Protein AF-J9YW61-F1 (afdb_monomer_lite)

Radius of gyration: 12.44 Å; chains: 1; bounding box: 26×19×34 Å

Foldseek 3Di:
DAPVPDPWDWDDDVQKIWTGDPPGTQWMWGADLVQETADTDGDPVNPPNCPRVVRQVVSCVVSVHHHDYDPPDDPVRCVVVVND

Sequence (84 aa):
MNLDQLNYQTVETDGVITFKNENTTLGFIRFDDKGEVEYIFVNPIFRKKGLAKKLLKITEEKLGKKLIPQEPISPLGRKLFHLN

Structure (mmCIF, N/CA/C/O backbone):
data_AF-J9YW61-F1
#
_entry.id   AF-J9YW61-F1
#
loop_
_atom_site.group_PDB
_atom_site.id
_atom_site.type_symbol
_atom_site.label_atom_id
_atom_site.label_alt_id
_atom_site.label_comp_id
_atom_site.label_asym_id
_atom_site.label_entity_id
_atom_site.label_seq_id
_atom_site.pdbx_PDB_ins_code
_atom_site.Cartn_x
_atom_site.Cartn_y
_atom_site.Cartn_z
_atom_site.occupancy
_atom_site.B_iso_or_equiv
_atom_site.auth_seq_id
_atom_site.auth_comp_id
_atom_site.auth_asy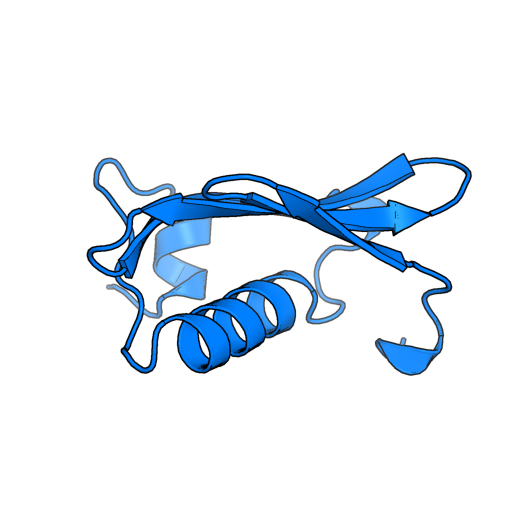m_id
_atom_site.auth_atom_id
_atom_site.pdbx_PDB_model_num
ATOM 1 N N . MET A 1 1 ? 13.470 6.856 -11.441 1.00 51.91 1 MET A N 1
ATOM 2 C CA . MET A 1 1 ? 12.401 6.140 -12.166 1.00 51.91 1 MET A CA 1
ATOM 3 C C . MET A 1 1 ? 11.078 6.667 -11.648 1.00 51.91 1 MET A C 1
ATOM 5 O O . MET A 1 1 ? 10.837 6.552 -10.450 1.00 51.91 1 MET A O 1
ATOM 9 N N . ASN A 1 2 ? 10.311 7.332 -12.507 1.00 60.59 2 ASN A N 1
ATOM 10 C CA . ASN A 1 2 ? 8.998 7.866 -12.152 1.00 60.59 2 ASN A CA 1
ATOM 11 C C . ASN A 1 2 ? 7.985 6.700 -12.091 1.00 60.59 2 ASN A C 1
ATOM 13 O O . ASN A 1 2 ? 8.126 5.739 -12.849 1.00 60.59 2 ASN A O 1
ATOM 17 N N . LEU A 1 3 ? 7.004 6.757 -11.184 1.00 62.56 3 LEU A N 1
ATOM 18 C CA . LEU A 1 3 ? 5.899 5.789 -11.118 1.00 62.56 3 LEU A CA 1
ATOM 19 C C . LEU A 1 3 ? 5.174 5.682 -12.463 1.00 62.56 3 LEU A C 1
ATOM 21 O O . LEU A 1 3 ? 4.781 4.585 -12.842 1.00 62.56 3 LEU A O 1
ATOM 25 N N . ASP A 1 4 ? 5.100 6.794 -13.195 1.00 64.50 4 ASP A N 1
ATOM 26 C CA . ASP A 1 4 ? 4.443 6.909 -14.502 1.00 64.50 4 ASP A CA 1
ATOM 27 C C . ASP A 1 4 ? 5.102 6.054 -15.601 1.00 64.50 4 ASP A C 1
ATOM 29 O O . ASP A 1 4 ? 4.519 5.842 -16.656 1.00 64.50 4 ASP A O 1
ATOM 33 N N . GLN A 1 5 ? 6.317 5.541 -15.366 1.00 73.94 5 GLN A N 1
ATOM 34 C CA . GLN A 1 5 ? 7.015 4.640 -16.296 1.00 73.94 5 GLN A CA 1
ATOM 35 C C . GLN A 1 5 ? 6.773 3.157 -15.992 1.00 73.94 5 GLN A C 1
ATOM 37 O O . GLN A 1 5 ? 7.247 2.286 -16.723 1.00 73.94 5 GLN A O 1
ATOM 42 N N . LEU A 1 6 ? 6.113 2.839 -14.877 1.00 80.38 6 LEU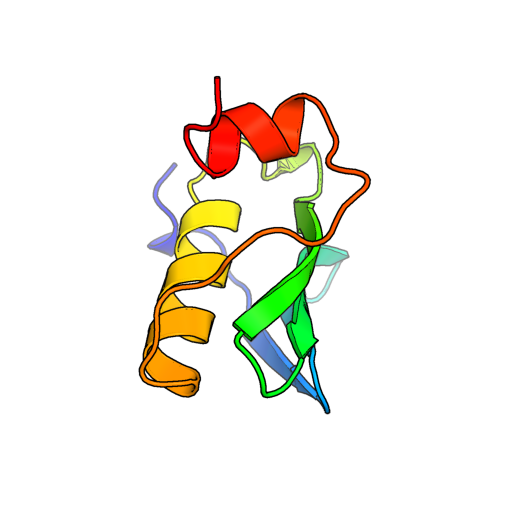 A N 1
ATOM 43 C CA . LEU A 1 6 ? 5.747 1.469 -14.556 1.00 80.38 6 LEU A CA 1
ATOM 44 C C . LEU A 1 6 ? 4.406 1.183 -15.231 1.00 80.38 6 LEU A C 1
ATOM 46 O O . LEU A 1 6 ? 3.366 1.625 -14.760 1.00 80.38 6 LEU A O 1
ATOM 50 N N . ASN A 1 7 ? 4.429 0.419 -16.320 1.00 89.06 7 ASN A N 1
ATOM 51 C CA . ASN A 1 7 ? 3.209 -0.092 -16.939 1.00 89.06 7 ASN A CA 1
ATOM 52 C C . ASN A 1 7 ? 2.609 -1.164 -16.019 1.00 89.06 7 ASN A C 1
ATOM 54 O O . ASN A 1 7 ? 3.018 -2.327 -16.060 1.00 89.06 7 ASN A O 1
ATOM 58 N N . TYR A 1 8 ? 1.694 -0.762 -15.139 1.00 93.81 8 TYR A N 1
ATOM 59 C CA . TYR A 1 8 ? 0.929 -1.651 -14.270 1.00 93.81 8 TYR A CA 1
ATOM 60 C C . TYR A 1 8 ? -0.542 -1.250 -14.261 1.00 93.81 8 TYR A C 1
ATOM 62 O O . TYR A 1 8 ? -0.902 -0.100 -14.491 1.00 93.81 8 TYR A O 1
ATOM 70 N N . GLN A 1 9 ? -1.384 -2.222 -13.949 1.00 95.12 9 GLN A N 1
ATOM 71 C CA . GLN A 1 9 ? -2.794 -2.035 -13.658 1.00 95.12 9 GLN A CA 1
ATOM 72 C C . GLN A 1 9 ? -3.034 -2.151 -12.154 1.00 95.12 9 GLN A C 1
ATOM 74 O O . GLN A 1 9 ? -2.301 -2.844 -11.436 1.00 95.12 9 GLN A O 1
ATOM 79 N N . THR A 1 10 ? -4.082 -1.476 -11.694 1.00 96.94 10 THR A N 1
ATOM 80 C CA . THR A 1 10 ? -4.581 -1.604 -10.326 1.00 96.94 10 THR A CA 1
ATOM 81 C C . THR A 1 10 ? -5.745 -2.580 -10.337 1.00 96.94 10 THR A C 1
ATOM 83 O O . THR A 1 10 ? -6.698 -2.391 -11.087 1.00 96.94 10 THR A O 1
ATOM 86 N N . VAL A 1 11 ? -5.649 -3.629 -9.529 1.00 97.31 11 VAL A N 1
ATOM 87 C CA . VAL A 1 11 ? -6.729 -4.588 -9.297 1.00 97.31 11 VAL A CA 1
ATOM 88 C C . VAL A 1 11 ? -7.153 -4.465 -7.850 1.00 97.31 11 VAL A C 1
ATOM 90 O O . VAL A 1 11 ? -6.312 -4.471 -6.952 1.00 97.31 11 VAL A O 1
ATOM 93 N N . GLU A 1 12 ? -8.454 -4.362 -7.644 1.00 96.75 12 GLU A N 1
ATOM 94 C CA . GLU A 1 12 ? -9.055 -4.232 -6.331 1.00 96.75 12 GLU A CA 1
ATOM 95 C C . GLU A 1 12 ? -9.990 -5.412 -6.079 1.00 96.75 12 GLU A C 1
ATOM 97 O O . GLU A 1 12 ? -10.807 -5.772 -6.927 1.00 96.75 12 GLU A O 1
ATOM 102 N N . THR A 1 13 ? -9.833 -6.024 -4.914 1.00 94.56 13 THR A N 1
ATOM 103 C CA . THR A 1 13 ? -10.710 -7.063 -4.377 1.00 94.56 13 THR A CA 1
ATOM 104 C C . THR A 1 13 ? -11.055 -6.708 -2.937 1.00 94.56 13 THR A C 1
ATOM 106 O O . THR A 1 13 ? -10.515 -5.748 -2.387 1.00 94.56 13 THR A O 1
ATOM 109 N N . ASP A 1 14 ? -11.932 -7.488 -2.312 1.00 92.88 14 ASP A N 1
ATOM 110 C CA . ASP A 1 14 ? -12.337 -7.247 -0.929 1.00 92.88 14 ASP A CA 1
ATOM 111 C C . ASP A 1 14 ? -11.121 -7.147 0.014 1.00 92.88 14 ASP A C 1
ATOM 113 O O . ASP A 1 14 ? -10.290 -8.060 0.075 1.00 92.88 14 ASP A O 1
ATOM 117 N N . GLY A 1 15 ? -10.966 -5.982 0.649 1.00 95.81 15 GLY A N 1
ATOM 118 C CA . GLY A 1 15 ? -9.850 -5.641 1.536 1.00 95.81 15 GLY A CA 1
ATOM 119 C C . GLY A 1 15 ? -8.445 -5.631 0.914 1.00 95.81 15 GLY A C 1
ATOM 120 O O . GLY A 1 15 ? -7.471 -5.590 1.662 1.00 95.81 15 GLY A O 1
ATOM 121 N N . VAL A 1 16 ? -8.275 -5.697 -0.416 1.00 98.12 16 VAL A N 1
ATOM 122 C CA . VAL A 1 16 ? -6.940 -5.749 -1.051 1.00 98.12 16 VAL A CA 1
ATOM 123 C C . VAL A 1 16 ? -6.860 -4.890 -2.309 1.00 98.12 16 VAL A C 1
ATOM 125 O O . VAL A 1 16 ? -7.626 -5.065 -3.254 1.00 98.12 16 VAL A O 1
ATOM 128 N N . ILE A 1 17 ? -5.836 -4.035 -2.383 1.00 98.38 17 ILE A N 1
ATOM 129 C CA . ILE A 1 17 ? -5.464 -3.325 -3.613 1.00 98.38 17 ILE A CA 1
ATOM 130 C C . ILE A 1 17 ? -4.096 -3.809 -4.087 1.00 98.38 17 ILE A C 1
ATOM 132 O O . ILE A 1 17 ? -3.113 -3.783 -3.347 1.00 98.38 17 ILE A O 1
ATOM 136 N N . THR A 1 18 ? -4.026 -4.227 -5.348 1.00 98.38 18 THR A N 1
ATOM 137 C C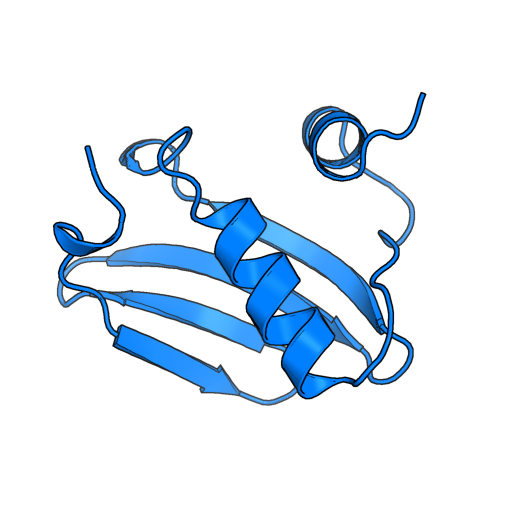A . THR A 1 18 ? -2.842 -4.818 -5.975 1.00 98.38 18 THR A CA 1
ATOM 138 C C . THR A 1 18 ? -2.410 -4.021 -7.197 1.00 98.38 18 THR A C 1
ATOM 140 O O . THR A 1 18 ? -3.193 -3.776 -8.110 1.00 98.38 18 THR A O 1
ATOM 143 N N . PHE A 1 19 ? -1.123 -3.699 -7.270 1.00 97.69 19 PHE A N 1
ATOM 144 C CA . PHE A 1 19 ? -0.458 -3.260 -8.491 1.00 97.69 19 PHE A CA 1
ATOM 145 C C . PHE A 1 19 ? 0.202 -4.459 -9.164 1.00 97.69 19 PHE A C 1
ATOM 147 O O . PHE A 1 19 ? 1.104 -5.081 -8.596 1.00 97.69 19 PHE A O 1
ATOM 154 N N . LYS A 1 20 ? -0.213 -4.775 -10.389 1.00 96.81 20 LYS A N 1
ATOM 155 C CA . LYS A 1 20 ? 0.346 -5.881 -11.179 1.00 96.81 20 LYS A CA 1
ATOM 156 C C . LYS A 1 20 ? 0.518 -5.491 -12.638 1.00 96.81 20 LYS A C 1
ATOM 158 O O . LYS A 1 20 ? -0.188 -4.623 -13.135 1.00 96.81 20 LYS A O 1
ATOM 163 N N . ASN A 1 21 ? 1.431 -6.147 -13.332 1.00 94.88 21 ASN A N 1
ATOM 164 C CA . ASN A 1 21 ? 1.522 -6.099 -14.789 1.00 94.88 21 ASN A CA 1
ATOM 165 C C . ASN A 1 21 ? 1.333 -7.508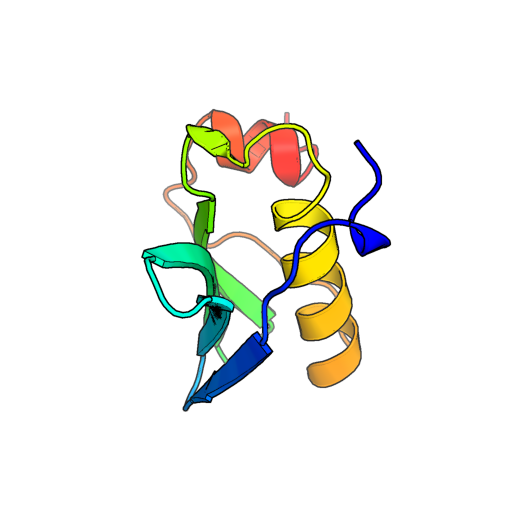 -15.369 1.00 94.88 21 ASN A C 1
ATOM 167 O O . ASN A 1 21 ? 0.915 -8.418 -14.651 1.00 94.88 21 ASN A O 1
ATOM 171 N N . GLU A 1 22 ? 1.605 -7.682 -16.661 1.00 94.25 22 GLU A N 1
ATOM 172 C CA . GLU A 1 22 ? 1.473 -8.976 -17.348 1.00 94.25 22 GLU A CA 1
ATOM 173 C C . GLU A 1 22 ? 2.382 -10.062 -16.757 1.00 94.25 22 GLU A C 1
ATOM 175 O O . GLU A 1 22 ? 2.038 -11.239 -16.781 1.00 94.25 22 GLU A O 1
ATOM 180 N N . ASN A 1 23 ? 3.518 -9.666 -16.179 1.00 93.06 23 ASN A N 1
ATOM 181 C CA . ASN A 1 23 ? 4.563 -10.585 -15.743 1.00 93.06 23 ASN A CA 1
ATOM 182 C C . ASN A 1 23 ? 4.520 -10.878 -14.239 1.00 93.06 23 ASN A C 1
ATOM 184 O O . ASN A 1 23 ? 4.913 -11.958 -13.806 1.00 93.06 23 ASN A O 1
ATOM 188 N N . THR A 1 24 ? 4.139 -9.901 -13.407 1.00 95.31 24 THR A N 1
ATOM 189 C CA . THR A 1 24 ? 4.261 -10.032 -11.950 1.00 95.31 24 THR A CA 1
ATOM 190 C C . THR A 1 24 ? 3.440 -9.009 -11.159 1.00 95.31 24 THR A C 1
ATOM 192 O O . THR A 1 24 ? 2.986 -7.984 -11.673 1.00 95.31 24 THR A O 1
ATOM 195 N N . THR A 1 25 ? 3.311 -9.266 -9.858 1.00 97.12 25 THR A N 1
ATOM 196 C CA . THR A 1 25 ? 2.828 -8.301 -8.868 1.00 97.12 25 THR A CA 1
ATOM 197 C C . THR A 1 25 ? 3.960 -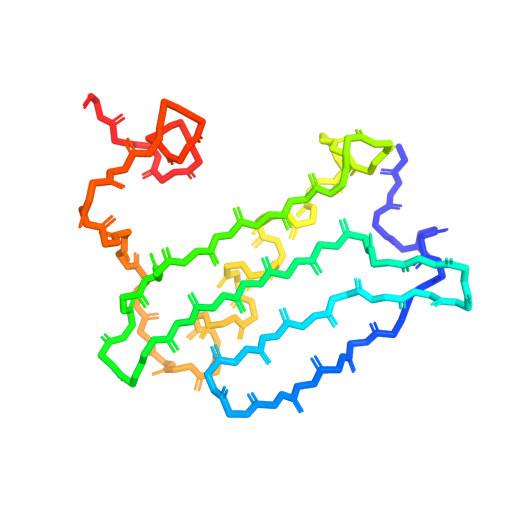7.352 -8.477 1.00 97.12 25 THR A C 1
ATOM 199 O O . THR A 1 25 ? 5.031 -7.770 -8.027 1.00 97.12 25 THR A O 1
ATOM 202 N N . LEU A 1 26 ? 3.717 -6.052 -8.623 1.00 97.50 26 LEU A N 1
ATOM 203 C CA . LEU A 1 26 ? 4.645 -4.995 -8.225 1.00 97.50 26 LEU A CA 1
ATOM 204 C C . LEU A 1 26 ? 4.544 -4.727 -6.722 1.00 97.50 26 LEU A C 1
ATOM 206 O O . LEU A 1 26 ? 5.555 -4.515 -6.052 1.00 97.50 26 LEU A O 1
ATOM 210 N N . GLY A 1 27 ? 3.329 -4.753 -6.187 1.00 97.88 27 GLY A N 1
ATOM 211 C CA . GLY A 1 27 ? 3.055 -4.596 -4.768 1.00 97.88 27 GLY A CA 1
ATOM 212 C C . GLY A 1 27 ? 1.565 -4.648 -4.482 1.00 97.88 27 GLY A C 1
ATOM 213 O O . GLY A 1 27 ? 0.754 -4.538 -5.397 1.00 97.88 27 GLY A O 1
ATOM 214 N N . PHE A 1 28 ? 1.209 -4.821 -3.221 1.00 98.50 28 PHE A N 1
ATOM 215 C CA . PHE A 1 28 ? -0.177 -4.813 -2.782 1.00 98.50 28 PHE A CA 1
ATOM 216 C C . PHE A 1 28 ? -0.286 -4.367 -1.327 1.00 98.50 28 PHE A C 1
AT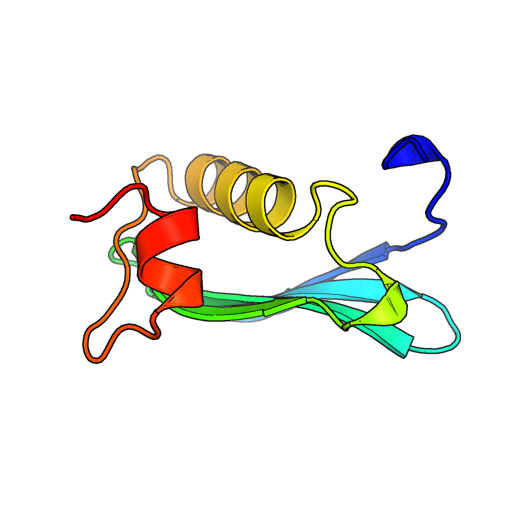OM 218 O O . PHE A 1 28 ? 0.701 -4.381 -0.583 1.00 98.50 28 PHE A O 1
ATOM 225 N N . ILE A 1 29 ? -1.490 -3.968 -0.947 1.00 98.50 29 ILE A N 1
ATOM 226 C CA . ILE A 1 29 ? -1.879 -3.623 0.415 1.00 98.50 29 ILE A CA 1
ATOM 227 C C . ILE A 1 29 ? -3.164 -4.367 0.758 1.00 98.50 29 ILE A C 1
ATOM 229 O O . ILE A 1 29 ? -4.082 -4.410 -0.058 1.00 98.50 29 ILE A O 1
ATOM 233 N N . ARG A 1 30 ? -3.199 -4.957 1.950 1.00 98.19 30 ARG A N 1
ATOM 234 C CA . ARG A 1 30 ? -4.366 -5.569 2.572 1.00 98.19 30 ARG A CA 1
ATOM 235 C C . ARG A 1 30 ? -4.765 -4.744 3.789 1.00 98.19 30 ARG A C 1
ATOM 237 O O . ARG A 1 30 ? -3.893 -4.377 4.581 1.00 98.19 30 ARG A O 1
ATOM 244 N N . PHE A 1 31 ? -6.047 -4.435 3.893 1.00 97.69 31 PHE A N 1
ATOM 245 C CA . PHE A 1 31 ? -6.604 -3.557 4.911 1.00 97.69 31 PHE A CA 1
ATOM 246 C C . PHE A 1 31 ? -8.028 -3.966 5.281 1.00 97.69 31 PHE A C 1
ATOM 248 O O . PHE A 1 31 ? -8.698 -4.654 4.511 1.00 97.69 31 PHE A O 1
ATOM 255 N N . ASP A 1 32 ? -8.485 -3.498 6.438 1.00 96.31 32 ASP A N 1
ATOM 256 C CA . ASP A 1 32 ? -9.869 -3.637 6.884 1.00 96.31 32 ASP A CA 1
ATOM 257 C C . ASP A 1 32 ? -10.667 -2.323 6.746 1.00 96.31 32 ASP A C 1
ATOM 259 O O . ASP A 1 32 ? -10.128 -1.248 6.455 1.00 96.31 32 ASP A O 1
ATOM 263 N N . ASP A 1 33 ? -11.974 -2.389 7.006 1.00 93.31 33 ASP A N 1
ATOM 264 C CA . ASP A 1 33 ? -12.875 -1.228 6.944 1.00 93.31 33 ASP A CA 1
ATOM 265 C C . ASP A 1 33 ? -12.587 -0.166 8.024 1.00 93.31 33 ASP A C 1
ATOM 267 O O . ASP A 1 33 ? -13.015 0.999 7.930 1.00 93.31 33 ASP A O 1
ATOM 271 N N . LYS A 1 34 ? -11.848 -0.538 9.074 1.00 94.75 34 LYS A N 1
ATOM 272 C CA . LYS A 1 34 ? -11.412 0.378 10.133 1.00 94.75 34 LYS A CA 1
ATOM 273 C C . LYS A 1 34 ? -10.184 1.183 9.710 1.00 94.75 34 LYS A C 1
ATOM 275 O O . LYS A 1 34 ? -9.952 2.241 10.294 1.00 94.75 34 LYS A O 1
ATOM 280 N N . GLY A 1 35 ? -9.489 0.775 8.648 1.00 94.56 35 GLY A N 1
ATOM 281 C CA . GLY A 1 35 ? -8.267 1.406 8.155 1.00 94.56 35 GLY A CA 1
ATOM 282 C C . GLY A 1 35 ? -6.995 0.812 8.756 1.00 94.56 35 GLY A C 1
ATOM 283 O O . GLY A 1 35 ? -5.938 1.446 8.689 1.00 94.56 35 GLY A O 1
ATOM 284 N N . GLU A 1 36 ? -7.077 -0.381 9.342 1.00 96.81 36 GLU A N 1
ATOM 285 C CA . GLU A 1 36 ? -5.907 -1.144 9.758 1.00 96.81 36 GLU A CA 1
ATOM 286 C C . GLU A 1 36 ? -5.258 -1.794 8.538 1.00 96.81 36 GLU A C 1
ATOM 288 O O . GLU A 1 36 ? -5.906 -2.475 7.748 1.00 96.81 36 GLU A O 1
ATOM 293 N N . VAL A 1 37 ? -3.955 -1.584 8.374 1.00 97.81 37 VAL A N 1
ATOM 294 C CA . VAL A 1 37 ? -3.155 -2.223 7.331 1.00 97.81 37 VAL A CA 1
ATOM 295 C C . VAL A 1 37 ? -2.600 -3.520 7.894 1.00 97.81 37 VAL A C 1
ATOM 297 O O . VAL A 1 37 ? -1.596 -3.515 8.609 1.00 97.81 37 VAL A O 1
ATOM 300 N N . GLU A 1 38 ? -3.256 -4.622 7.541 1.00 96.62 38 GLU A N 1
ATOM 301 C CA . GLU A 1 38 ? -2.868 -5.982 7.923 1.00 96.62 38 GLU A CA 1
ATOM 302 C C . GLU A 1 38 ? -1.539 -6.377 7.267 1.00 96.62 38 GLU A C 1
ATOM 304 O O . GLU A 1 38 ? -0.666 -6.990 7.881 1.00 96.62 38 GLU A O 1
ATOM 309 N N . TYR A 1 39 ? -1.365 -6.028 5.988 1.00 96.00 39 TYR A N 1
ATOM 310 C CA . TYR A 1 39 ? -0.160 -6.389 5.252 1.00 96.00 39 TYR A CA 1
ATOM 311 C C . TYR A 1 39 ? 0.101 -5.455 4.076 1.00 96.00 39 TYR A C 1
ATOM 313 O O . TYR A 1 39 ? -0.788 -5.154 3.285 1.00 96.00 39 TYR A O 1
ATOM 321 N N . ILE A 1 40 ? 1.353 -5.035 3.906 1.00 97.62 40 ILE A N 1
ATOM 322 C CA . ILE A 1 40 ? 1.790 -4.284 2.728 1.00 97.62 40 ILE A CA 1
ATOM 323 C C . ILE A 1 40 ? 3.102 -4.845 2.205 1.00 97.62 40 ILE A C 1
ATOM 325 O O . ILE A 1 40 ? 4.072 -5.040 2.942 1.00 97.62 40 ILE A O 1
ATOM 329 N N . PHE A 1 41 ? 3.148 -5.071 0.898 1.00 97.19 41 PHE A N 1
ATOM 330 C CA . PHE A 1 41 ? 4.308 -5.638 0.235 1.00 97.19 41 PHE A CA 1
ATOM 331 C C . PHE A 1 41 ? 4.608 -4.912 -1.071 1.00 97.19 41 PHE A C 1
ATOM 333 O O . PHE A 1 41 ? 3.720 -4.572 -1.846 1.00 97.19 41 PHE A O 1
ATOM 340 N N . VAL A 1 42 ? 5.898 -4.719 -1.338 1.00 97.38 42 VAL A N 1
ATOM 341 C CA . VAL A 1 42 ? 6.409 -4.291 -2.642 1.00 97.38 42 VAL A CA 1
ATOM 342 C C . VAL A 1 42 ? 7.527 -5.241 -3.039 1.00 97.38 42 VAL A C 1
ATOM 344 O O . VAL A 1 42 ? 8.489 -5.445 -2.279 1.00 97.38 42 VAL A O 1
ATOM 347 N N . ASN A 1 43 ? 7.407 -5.792 -4.243 1.00 96.25 43 ASN A N 1
ATOM 348 C CA . ASN A 1 43 ? 8.391 -6.688 -4.827 1.00 96.25 43 ASN A CA 1
ATOM 349 C C . ASN A 1 43 ? 9.767 -5.982 -4.868 1.00 96.25 43 ASN A C 1
ATOM 351 O O . ASN A 1 43 ? 9.837 -4.826 -5.303 1.00 96.25 43 ASN A O 1
ATOM 355 N N . PRO A 1 44 ? 10.857 -6.628 -4.393 1.00 94.94 44 PRO A N 1
ATOM 356 C CA . PRO A 1 44 ? 12.191 -6.034 -4.289 1.00 94.94 44 PRO A CA 1
ATOM 357 C C . PRO A 1 44 ? 12.657 -5.227 -5.505 1.00 94.94 44 PRO A C 1
ATOM 359 O O . PRO A 1 44 ? 13.184 -4.129 -5.326 1.00 94.94 44 PRO A O 1
ATOM 362 N N . ILE A 1 45 ? 12.392 -5.710 -6.722 1.00 93.62 45 ILE A N 1
ATOM 363 C CA . ILE A 1 45 ? 12.809 -5.073 -7.988 1.00 93.62 45 ILE A CA 1
ATOM 364 C C . ILE A 1 45 ? 12.139 -3.698 -8.192 1.00 93.62 45 ILE A C 1
ATOM 366 O O . ILE A 1 45 ? 12.660 -2.813 -8.879 1.00 93.62 45 ILE A O 1
ATOM 370 N N . PHE A 1 46 ? 10.983 -3.482 -7.563 1.00 93.31 46 PHE A N 1
ATOM 371 C CA . PHE A 1 46 ? 10.202 -2.251 -7.663 1.00 93.31 46 PHE A CA 1
ATOM 372 C C . PHE A 1 46 ? 10.257 -1.383 -6.395 1.00 93.31 46 PHE A C 1
ATOM 374 O O . PHE A 1 46 ? 9.602 -0.338 -6.325 1.00 93.31 46 PHE A O 1
ATOM 381 N N . ARG A 1 47 ? 11.057 -1.760 -5.388 1.00 92.19 47 ARG A N 1
ATOM 382 C CA . ARG A 1 47 ? 11.235 -0.958 -4.165 1.00 92.19 47 ARG A CA 1
ATOM 383 C C . ARG A 1 47 ? 11.925 0.374 -4.458 1.00 92.19 47 ARG A C 1
ATOM 385 O O . ARG A 1 47 ? 12.581 0.553 -5.477 1.00 92.19 47 ARG A O 1
ATOM 392 N N . LYS A 1 48 ? 11.761 1.326 -3.531 1.00 90.38 48 LYS A N 1
ATOM 393 C CA . LYS A 1 48 ? 12.269 2.712 -3.623 1.00 90.38 48 LYS A CA 1
ATOM 394 C C . LYS A 1 48 ? 11.722 3.528 -4.811 1.00 90.38 48 LYS A C 1
ATOM 396 O O . LYS A 1 48 ? 12.197 4.629 -5.053 1.00 90.38 48 LYS A O 1
ATOM 401 N N . LYS A 1 49 ? 10.679 3.039 -5.494 1.00 91.56 49 LYS A N 1
ATOM 402 C CA . LYS A 1 49 ? 9.965 3.750 -6.574 1.00 91.56 49 LYS A CA 1
ATOM 403 C C . LYS A 1 49 ? 8.673 4.440 -6.113 1.00 91.56 49 LYS A C 1
ATOM 405 O O . LYS A 1 49 ? 7.922 4.925 -6.936 1.00 91.56 49 LYS A O 1
ATOM 410 N N . GLY A 1 50 ? 8.376 4.455 -4.810 1.00 93.75 50 GLY A N 1
ATOM 411 C CA . GLY A 1 50 ? 7.177 5.111 -4.263 1.00 93.75 50 GLY A CA 1
ATOM 412 C C . GLY A 1 50 ? 5.890 4.271 -4.253 1.00 93.75 50 GLY A C 1
ATOM 413 O O . GLY A 1 50 ? 4.878 4.755 -3.757 1.00 93.75 50 GLY A O 1
ATOM 414 N N . LEU A 1 51 ? 5.921 3.011 -4.706 1.00 95.81 51 LEU A N 1
ATOM 415 C CA . LEU A 1 51 ? 4.727 2.149 -4.786 1.00 95.81 51 LEU A CA 1
ATOM 416 C C . LEU A 1 51 ? 4.009 1.961 -3.443 1.00 95.81 51 LEU A C 1
ATOM 418 O O . LEU A 1 51 ? 2.797 2.114 -3.389 1.00 95.81 51 LEU A O 1
ATOM 422 N N . ALA A 1 52 ? 4.742 1.706 -2.353 1.00 96.44 52 ALA A N 1
ATOM 423 C CA . ALA A 1 52 ? 4.137 1.549 -1.026 1.00 96.44 52 ALA A CA 1
ATOM 424 C C . ALA A 1 52 ? 3.392 2.818 -0.577 1.00 96.44 52 ALA A C 1
ATOM 426 O O . ALA A 1 52 ? 2.279 2.742 -0.073 1.00 96.44 52 ALA A O 1
ATOM 427 N N . LYS A 1 53 ? 3.976 4.000 -0.826 1.00 96.06 53 LYS A N 1
ATOM 428 C CA . LYS A 1 53 ? 3.333 5.286 -0.520 1.00 96.06 53 LYS A CA 1
ATOM 429 C C . LYS A 1 53 ? 2.088 5.507 -1.377 1.00 96.06 53 LYS A C 1
ATOM 431 O O . LYS A 1 53 ? 1.097 6.028 -0.882 1.00 96.06 53 LYS A O 1
ATOM 436 N N . LYS A 1 54 ? 2.131 5.104 -2.651 1.00 96.50 54 LYS A N 1
ATOM 437 C CA . LYS A 1 54 ? 0.977 5.193 -3.548 1.00 96.50 54 LYS A CA 1
ATOM 438 C C . LYS A 1 54 ? -0.148 4.255 -3.102 1.00 96.50 54 LYS A C 1
ATOM 440 O O . LYS A 1 54 ? -1.278 4.718 -3.064 1.00 96.50 54 LYS A O 1
ATOM 445 N N . LEU A 1 55 ? 0.162 3.013 -2.710 1.00 97.75 55 LEU A N 1
ATOM 446 C CA . LEU A 1 55 ? -0.802 2.059 -2.139 1.00 97.75 55 LEU A CA 1
ATOM 447 C C . LEU A 1 55 ? -1.473 2.619 -0.877 1.00 97.75 55 LEU A C 1
ATOM 449 O O . LEU A 1 55 ? -2.695 2.599 -0.784 1.00 97.75 55 LEU A O 1
ATOM 453 N N . LEU A 1 56 ? -0.697 3.182 0.056 1.00 97.62 56 LEU A N 1
ATOM 454 C CA . LEU A 1 56 ? -1.252 3.836 1.247 1.00 97.62 56 LEU A CA 1
ATOM 455 C C . LEU A 1 56 ? -2.166 5.005 0.869 1.00 97.62 56 LEU A C 1
ATOM 457 O O . LEU A 1 56 ? -3.295 5.065 1.334 1.00 97.62 56 LEU A O 1
ATOM 461 N N . LYS A 1 57 ? -1.712 5.893 -0.023 1.00 97.06 57 LYS A N 1
ATOM 462 C CA . LYS A 1 57 ? -2.482 7.070 -0.446 1.00 97.06 57 LYS A CA 1
ATOM 463 C C . LYS A 1 57 ? -3.833 6.700 -1.062 1.00 97.06 57 LYS A C 1
ATOM 465 O O . LYS A 1 57 ? -4.841 7.250 -0.643 1.00 97.06 57 LYS A O 1
ATOM 470 N N . ILE A 1 58 ? -3.864 5.775 -2.023 1.00 96.56 58 ILE A N 1
ATOM 471 C CA . ILE A 1 58 ? -5.133 5.384 -2.665 1.00 96.56 58 ILE A CA 1
ATOM 472 C C . ILE A 1 58 ? -6.076 4.681 -1.685 1.00 96.56 58 ILE A C 1
ATOM 474 O O . ILE A 1 58 ? -7.288 4.812 -1.798 1.00 96.56 58 ILE A O 1
ATOM 478 N N . THR A 1 59 ? -5.525 3.967 -0.702 1.00 97.00 59 THR A N 1
ATOM 479 C CA . THR A 1 59 ? -6.320 3.292 0.327 1.00 97.00 59 THR A CA 1
ATOM 480 C C . THR A 1 59 ? -6.886 4.305 1.332 1.00 97.00 59 THR A C 1
ATOM 482 O O . THR A 1 59 ? -8.059 4.218 1.681 1.00 97.00 59 THR A O 1
ATOM 485 N N . GLU A 1 60 ? -6.111 5.322 1.734 1.00 97.12 60 GLU A N 1
ATOM 486 C CA . GLU A 1 60 ? -6.609 6.458 2.531 1.00 97.12 60 GLU A CA 1
ATOM 487 C C . GLU A 1 60 ? -7.722 7.218 1.796 1.00 97.12 60 GLU A C 1
ATOM 489 O O . GLU A 1 60 ? -8.758 7.520 2.387 1.00 97.12 60 GLU A O 1
ATOM 494 N N . GLU A 1 61 ? -7.526 7.502 0.503 1.00 96.44 61 GLU A N 1
ATOM 495 C CA . GLU A 1 61 ? -8.522 8.160 -0.354 1.00 96.44 61 GLU A CA 1
ATOM 496 C C . GLU A 1 61 ? -9.805 7.326 -0.457 1.00 96.44 61 GLU A C 1
ATOM 498 O O . GLU A 1 61 ? -10.900 7.876 -0.361 1.00 96.44 61 GLU A O 1
ATOM 503 N N . LYS A 1 62 ? -9.679 5.999 -0.582 1.00 95.00 62 LYS A N 1
ATOM 504 C CA . LYS A 1 62 ? -10.813 5.068 -0.627 1.00 95.00 62 LYS A CA 1
ATOM 505 C C . LYS A 1 62 ? -11.596 5.033 0.686 1.00 95.00 62 LYS A C 1
ATOM 507 O O . LYS A 1 62 ? -12.823 5.050 0.659 1.00 95.00 62 LYS A O 1
ATOM 512 N N . LEU A 1 63 ? -10.908 4.941 1.825 1.00 95.75 63 LEU A N 1
ATOM 513 C CA . LEU A 1 63 ? -11.551 4.799 3.137 1.00 95.75 63 LEU A CA 1
ATOM 514 C C . LEU A 1 63 ? -11.952 6.140 3.768 1.00 95.75 63 LEU A C 1
ATOM 516 O O . LEU A 1 63 ? -12.644 6.152 4.788 1.00 95.75 63 LEU A O 1
ATOM 520 N N . GLY A 1 64 ? -11.492 7.263 3.210 1.00 96.69 64 GLY A N 1
ATOM 521 C CA . GLY A 1 64 ? -11.735 8.605 3.742 1.00 96.69 64 GLY A CA 1
ATOM 522 C C . GLY A 1 64 ? -11.101 8.848 5.115 1.00 96.69 64 GLY A C 1
ATOM 523 O O . GLY A 1 64 ? -11.545 9.727 5.852 1.00 96.69 64 GLY A O 1
ATOM 524 N N . LYS A 1 65 ? -10.093 8.057 5.497 1.00 95.00 65 LYS A N 1
ATOM 525 C CA . LYS A 1 65 ? -9.460 8.098 6.823 1.00 95.00 65 LYS A CA 1
ATOM 526 C C . LYS A 1 65 ? -7.977 7.749 6.743 1.00 95.00 65 LYS A C 1
ATOM 528 O O . LYS A 1 65 ? -7.504 7.199 5.751 1.00 95.00 65 LYS A O 1
ATOM 533 N N . LYS A 1 66 ? -7.243 8.081 7.807 1.00 95.94 66 LYS A N 1
ATOM 534 C CA . LYS A 1 66 ? -5.831 7.720 7.951 1.00 95.94 66 LYS A CA 1
ATOM 535 C C . LYS A 1 66 ? -5.667 6.240 8.254 1.00 95.94 66 LYS A C 1
ATOM 537 O O . LYS A 1 66 ? -6.453 5.674 9.006 1.00 95.94 66 LYS A O 1
ATOM 542 N N . LEU A 1 67 ? -4.629 5.651 7.670 1.00 97.19 67 LEU A N 1
ATOM 543 C CA . LEU A 1 67 ? -4.288 4.252 7.881 1.00 97.19 67 LEU A CA 1
ATOM 544 C C . LEU A 1 67 ? -3.360 4.092 9.074 1.00 97.19 67 LEU A C 1
ATOM 546 O O . LEU A 1 67 ? -2.435 4.886 9.264 1.00 97.19 67 LEU A O 1
ATOM 550 N N . ILE A 1 68 ? -3.570 3.016 9.820 1.00 96.62 68 ILE A N 1
ATOM 551 C CA . ILE A 1 68 ? -2.689 2.593 10.907 1.00 96.62 68 ILE A CA 1
ATOM 552 C C . ILE A 1 68 ? -2.183 1.177 10.622 1.00 96.62 68 ILE A C 1
ATOM 554 O O . ILE A 1 68 ? -2.921 0.370 10.062 1.00 96.62 68 ILE A O 1
ATOM 558 N N . PRO A 1 69 ? -0.927 0.845 10.943 1.00 96.69 69 PRO A N 1
ATOM 559 C CA . PRO A 1 69 ? -0.448 -0.519 10.792 1.00 96.69 69 PRO A CA 1
ATOM 560 C C . PRO A 1 69 ? -1.023 -1.405 11.897 1.00 96.69 69 PRO A C 1
ATOM 562 O O . PRO A 1 69 ? -1.057 -1.001 13.060 1.00 96.69 69 PRO A O 1
ATOM 565 N N . GLN A 1 70 ? -1.417 -2.624 11.540 1.00 96.31 70 GLN A N 1
ATOM 566 C CA . GLN A 1 70 ? -1.759 -3.643 12.525 1.00 96.31 70 GLN A CA 1
ATOM 567 C C . GLN A 1 70 ? -0.478 -4.201 13.171 1.00 96.31 70 GLN A C 1
ATOM 569 O O . GLN A 1 70 ? 0.552 -4.359 12.507 1.00 96.31 70 GLN A O 1
ATOM 574 N N . GLU A 1 71 ? -0.523 -4.489 14.472 1.00 93.25 71 GLU A N 1
ATOM 575 C CA . GLU A 1 71 ? 0.565 -5.189 15.162 1.00 93.25 71 GLU A CA 1
ATOM 576 C C . GLU A 1 71 ? 0.430 -6.715 14.970 1.00 93.25 71 GLU A C 1
ATOM 578 O O . GLU A 1 71 ? -0.687 -7.235 14.966 1.00 93.25 71 GLU A O 1
ATOM 583 N N . PRO A 1 72 ? 1.544 -7.464 14.853 1.00 93.88 72 PRO A N 1
ATOM 584 C CA . PRO A 1 72 ? 2.927 -6.997 14.934 1.00 93.88 72 PRO A CA 1
ATOM 585 C C . PRO A 1 72 ? 3.421 -6.306 13.649 1.00 93.88 72 PRO A C 1
ATOM 587 O O . PRO A 1 72 ? 3.269 -6.827 12.544 1.00 93.88 72 PRO A O 1
ATOM 590 N N . ILE A 1 73 ? 4.116 -5.172 13.788 1.00 94.31 73 ILE A N 1
ATOM 591 C CA . ILE A 1 73 ? 4.669 -4.420 12.650 1.00 94.31 73 ILE A CA 1
ATOM 592 C C . ILE A 1 73 ? 6.148 -4.742 12.365 1.00 94.31 73 ILE A C 1
ATOM 594 O O . ILE A 1 73 ? 7.012 -4.736 13.245 1.00 94.31 73 ILE A O 1
ATOM 598 N N . SER A 1 74 ? 6.480 -4.952 11.086 1.00 92.88 74 SER A N 1
ATOM 599 C CA . SER A 1 74 ? 7.873 -5.157 10.654 1.00 92.88 74 SER A CA 1
ATOM 600 C C . SER A 1 74 ? 8.737 -3.885 10.795 1.00 92.88 74 SER A C 1
ATOM 602 O O . SER A 1 74 ? 8.217 -2.771 10.679 1.00 92.88 74 SER A O 1
ATOM 604 N N . PRO A 1 75 ? 10.078 -3.996 10.913 1.00 93.69 75 PRO A N 1
ATOM 605 C CA . PRO A 1 75 ? 10.964 -2.825 10.957 1.00 93.69 75 PRO A CA 1
ATOM 606 C C . PRO A 1 75 ? 10.841 -1.905 9.733 1.00 93.69 75 PRO A C 1
ATOM 608 O O . PRO A 1 75 ? 11.007 -0.690 9.836 1.00 93.69 75 PRO A O 1
ATOM 611 N N . LEU A 1 76 ? 10.546 -2.471 8.556 1.00 91.94 76 LEU A N 1
ATOM 612 C CA . LEU A 1 76 ? 10.312 -1.680 7.347 1.00 91.94 76 LEU A CA 1
ATOM 613 C C . LEU A 1 76 ? 8.949 -0.980 7.389 1.00 91.94 76 LEU A C 1
ATOM 615 O O . LEU A 1 76 ? 8.847 0.162 6.949 1.00 91.94 76 LEU A O 1
ATOM 619 N N . GLY A 1 77 ? 7.935 -1.645 7.949 1.00 93.62 77 GLY A N 1
ATOM 620 C CA . GLY A 1 77 ? 6.630 -1.054 8.232 1.00 93.62 77 GLY A CA 1
ATOM 621 C C . GLY A 1 77 ? 6.749 0.147 9.167 1.00 93.62 77 GLY A C 1
ATOM 622 O O . GLY A 1 77 ? 6.259 1.216 8.820 1.00 93.62 77 GLY A O 1
ATOM 623 N N . ARG A 1 78 ? 7.495 0.031 10.277 1.00 94.88 78 ARG A N 1
ATOM 624 C CA . ARG A 1 78 ? 7.739 1.159 11.202 1.00 94.88 78 ARG A CA 1
ATOM 625 C C . ARG A 1 78 ? 8.312 2.371 10.478 1.00 94.88 78 ARG A C 1
ATOM 627 O O . ARG A 1 78 ? 7.774 3.466 10.583 1.00 94.88 78 ARG A O 1
ATOM 634 N N . LYS A 1 79 ? 9.324 2.155 9.630 1.00 93.69 79 LYS A N 1
ATOM 635 C CA . LYS A 1 79 ? 9.903 3.216 8.789 1.00 93.69 79 LYS A CA 1
ATOM 636 C C . LYS A 1 79 ? 8.898 3.807 7.799 1.00 93.69 79 LYS A C 1
ATOM 638 O O . LYS A 1 79 ? 8.929 5.010 7.566 1.00 93.69 79 LYS A O 1
ATOM 643 N N . LEU A 1 80 ? 8.039 2.983 7.197 1.00 93.94 80 LEU A N 1
ATOM 644 C CA . LEU A 1 80 ? 7.033 3.431 6.230 1.00 93.94 80 LEU A CA 1
ATOM 645 C C . LEU A 1 80 ? 5.959 4.313 6.880 1.00 93.94 80 LEU A C 1
ATOM 647 O O . LEU A 1 80 ? 5.557 5.305 6.278 1.00 93.94 80 LEU A O 1
ATOM 651 N N . PHE A 1 81 ? 5.532 3.959 8.091 1.00 94.25 81 PHE A N 1
ATOM 652 C CA . PHE A 1 81 ? 4.541 4.700 8.875 1.00 94.25 81 PHE A CA 1
ATOM 653 C C . PHE A 1 81 ? 5.154 5.795 9.764 1.00 94.25 81 PHE A C 1
ATOM 655 O O . PHE A 1 81 ? 4.426 6.457 10.493 1.00 94.25 81 PHE A O 1
ATOM 662 N N . HIS A 1 82 ? 6.473 6.006 9.695 1.00 93.62 82 HIS A N 1
ATOM 663 C CA . HIS A 1 82 ? 7.212 6.936 10.556 1.00 93.62 82 HIS A CA 1
ATOM 664 C C . HIS A 1 82 ? 6.946 6.712 12.059 1.00 93.62 82 HIS A C 1
ATOM 666 O O . HIS A 1 82 ? 6.803 7.662 12.826 1.00 93.62 82 HIS A O 1
ATOM 672 N N . LEU A 1 83 ? 6.873 5.444 12.466 1.00 89.19 83 LEU A N 1
ATOM 673 C CA . LEU A 1 83 ? 6.771 5.024 13.861 1.00 89.19 83 LEU A CA 1
ATOM 674 C C . LEU A 1 83 ? 8.177 4.807 14.429 1.00 89.19 83 LEU A C 1
ATOM 676 O O . LEU A 1 83 ? 9.009 4.168 13.776 1.00 89.19 83 LEU A O 1
ATOM 680 N N . ASN A 1 84 ? 8.421 5.355 15.622 1.00 73.06 84 ASN A N 1
ATOM 681 C CA . ASN A 1 84 ? 9.695 5.244 16.338 1.00 73.06 84 ASN A CA 1
ATOM 682 C C . ASN A 1 84 ? 9.920 3.838 16.917 1.00 73.06 84 ASN A C 1
ATOM 684 O O . ASN A 1 84 ? 8.927 3.138 17.241 1.00 73.06 84 ASN A O 1
#

pLDDT: mean 93.08, std 8.6, range [51.91, 98.5]

Secondary structure (DSSP, 8-state):
--GGGS--EEEEETTEEEEE-SS-EEEEEEE-TT-EEEEEEE-GGGTTSSHHHHHHHHHHHHHTS--EEPSSPPHHHHHHTT--